Protein AF-A0A7C4DSK0-F1 (afdb_monomer)

Mean predicted aligned error: 7.08 Å

Structure (mmCIF, N/CA/C/O backbone):
data_AF-A0A7C4DSK0-F1
#
_entry.id   AF-A0A7C4DSK0-F1
#
loop_
_atom_site.group_PDB
_atom_site.id
_atom_site.type_symbol
_atom_site.label_atom_id
_atom_site.label_alt_id
_atom_site.label_comp_id
_atom_site.label_asym_id
_atom_site.label_entity_id
_atom_site.label_seq_id
_atom_site.pdbx_PDB_ins_code
_atom_site.Cartn_x
_atom_site.Cartn_y
_atom_site.Cartn_z
_atom_site.occupancy
_atom_site.B_iso_or_equiv
_atom_site.auth_seq_id
_atom_site.auth_comp_id
_atom_site.auth_asym_id
_atom_site.auth_atom_id
_atom_site.pdbx_PDB_model_num
ATOM 1 N N . MET A 1 1 ? 23.889 5.499 4.530 1.00 40.97 1 MET A N 1
ATOM 2 C CA . MET A 1 1 ? 22.895 6.029 3.571 1.00 40.97 1 MET A CA 1
ATOM 3 C C . MET A 1 1 ? 21.531 5.749 4.170 1.00 40.97 1 MET A C 1
ATOM 5 O O . MET A 1 1 ? 21.329 4.624 4.599 1.00 40.97 1 MET A O 1
ATOM 9 N N . VAL A 1 2 ? 20.653 6.744 4.314 1.00 46.34 2 VAL A N 1
ATOM 10 C CA . VAL A 1 2 ? 19.281 6.471 4.771 1.00 46.34 2 VAL A CA 1
ATOM 11 C C . VAL A 1 2 ? 18.584 5.786 3.602 1.00 46.34 2 VAL A C 1
ATOM 13 O O . VAL A 1 2 ? 18.352 6.425 2.580 1.00 46.34 2 VAL A O 1
ATOM 16 N N . GLU A 1 3 ? 18.346 4.482 3.716 1.00 54.03 3 GLU A N 1
ATOM 17 C CA . GLU A 1 3 ? 17.608 3.690 2.730 1.00 54.03 3 GLU A CA 1
ATOM 18 C C . GLU A 1 3 ? 16.138 4.119 2.769 1.00 54.03 3 GLU A C 1
ATOM 20 O O . GLU A 1 3 ? 15.295 3.519 3.436 1.00 54.03 3 GLU A O 1
ATOM 25 N N . THR A 1 4 ? 15.830 5.247 2.132 1.00 67.62 4 THR A N 1
ATOM 26 C CA . THR A 1 4 ? 14.456 5.719 2.019 1.00 67.62 4 THR A CA 1
ATOM 27 C C . THR A 1 4 ? 13.738 4.890 0.967 1.00 67.62 4 THR A C 1
ATOM 29 O O . THR A 1 4 ? 14.217 4.678 -0.147 1.00 67.62 4 THR A O 1
ATOM 32 N N . ILE A 1 5 ? 12.558 4.400 1.336 1.00 69.06 5 ILE A N 1
ATOM 33 C CA . ILE A 1 5 ? 11.670 3.712 0.406 1.00 69.06 5 ILE A CA 1
ATOM 34 C C . ILE A 1 5 ? 11.333 4.676 -0.745 1.00 69.06 5 ILE A C 1
ATOM 36 O O . ILE A 1 5 ? 10.992 5.834 -0.472 1.00 69.06 5 ILE A O 1
ATOM 40 N N . PRO A 1 6 ? 11.376 4.228 -2.016 1.00 79.56 6 PRO A N 1
ATOM 41 C CA . PRO A 1 6 ? 10.959 5.057 -3.138 1.00 79.56 6 PRO A CA 1
ATOM 42 C C . PRO A 1 6 ? 9.544 5.597 -2.922 1.00 79.56 6 PRO A C 1
ATOM 44 O O . PRO A 1 6 ? 8.619 4.834 -2.643 1.00 79.56 6 PRO A O 1
ATOM 47 N N . GLY A 1 7 ? 9.345 6.903 -3.112 1.00 79.81 7 GLY A N 1
ATOM 48 C CA . GLY A 1 7 ? 8.028 7.535 -2.947 1.00 79.81 7 GLY A CA 1
ATOM 49 C C . GLY A 1 7 ? 6.939 6.977 -3.877 1.00 79.81 7 GLY A C 1
ATOM 50 O O . GLY A 1 7 ? 5.756 7.199 -3.641 1.00 79.81 7 GLY A O 1
ATOM 51 N N . CYS A 1 8 ? 7.322 6.225 -4.915 1.00 88.88 8 CYS A N 1
ATOM 52 C CA . CYS A 1 8 ? 6.413 5.526 -5.822 1.00 88.88 8 CYS A CA 1
ATOM 53 C C . CYS A 1 8 ? 6.043 4.095 -5.381 1.00 88.88 8 CYS A C 1
ATOM 55 O O . CYS A 1 8 ? 5.388 3.382 -6.146 1.00 88.88 8 CYS A O 1
ATOM 57 N N . LEU A 1 9 ? 6.472 3.624 -4.202 1.00 89.06 9 LEU A N 1
ATOM 58 C CA . LEU A 1 9 ? 6.153 2.270 -3.742 1.00 89.06 9 LEU A CA 1
ATOM 59 C C . LEU A 1 9 ? 4.629 2.077 -3.636 1.00 89.06 9 LEU A C 1
ATOM 61 O O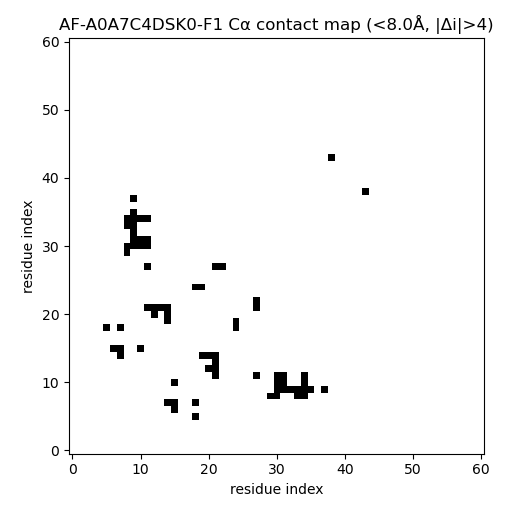 . LEU A 1 9 ? 3.932 2.871 -3.011 1.00 89.06 9 LEU A O 1
ATOM 65 N N . GLY A 1 10 ? 4.119 1.000 -4.238 1.00 88.69 10 GLY A N 1
ATOM 66 C CA . GLY A 1 10 ? 2.686 0.693 -4.284 1.00 88.69 10 GLY A CA 1
ATOM 67 C C . GLY A 1 10 ? 1.947 1.252 -5.506 1.00 88.69 10 GLY A C 1
ATOM 68 O O . GLY A 1 10 ? 0.768 0.958 -5.670 1.00 88.69 10 GLY A O 1
ATOM 69 N N . TYR A 1 11 ? 2.630 1.979 -6.397 1.00 89.69 11 TYR A N 1
ATOM 70 C CA .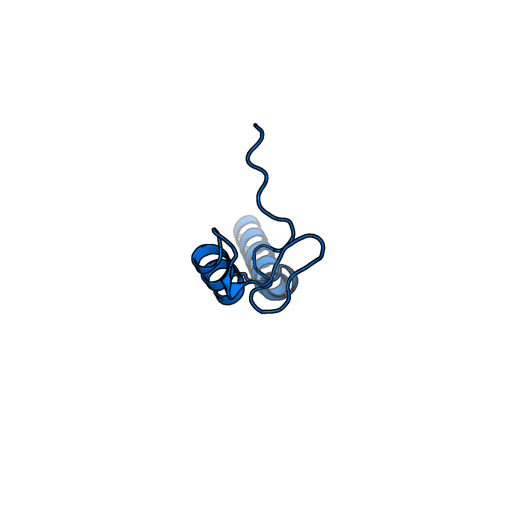 TYR A 1 11 ? 2.082 2.496 -7.660 1.00 89.69 11 TYR A CA 1
ATOM 71 C C . TYR A 1 11 ? 2.620 1.725 -8.881 1.00 89.69 11 TYR A C 1
ATOM 73 O O . TYR A 1 11 ? 2.977 2.316 -9.899 1.00 89.69 11 TYR A O 1
ATOM 81 N N . TYR A 1 12 ? 2.742 0.394 -8.788 1.00 91.19 12 TYR A N 1
ATOM 82 C CA . TYR A 1 12 ? 3.294 -0.423 -9.878 1.00 91.19 12 TYR A CA 1
ATOM 83 C C . TYR A 1 12 ? 2.553 -0.185 -11.208 1.00 91.19 12 TYR A C 1
ATOM 85 O O . TYR A 1 12 ? 1.327 -0.240 -11.259 1.00 91.19 12 TYR A O 1
ATOM 93 N N . GLY A 1 13 ? 3.313 0.057 -12.283 1.00 90.62 13 GLY A N 1
ATOM 94 C CA . GLY A 1 13 ? 2.788 0.402 -13.610 1.00 90.62 13 GLY A CA 1
ATOM 95 C C . GLY A 1 13 ? 2.546 1.901 -13.828 1.00 90.62 13 GLY A C 1
ATOM 96 O O . GLY A 1 13 ? 2.272 2.306 -14.953 1.00 90.62 13 GLY A O 1
ATOM 97 N N . ILE A 1 14 ? 2.681 2.729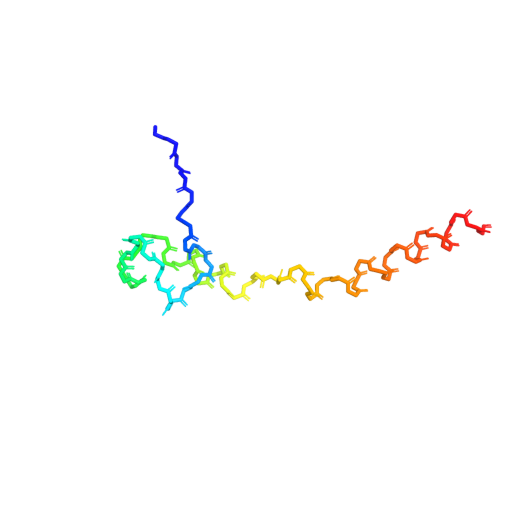 -12.785 1.00 90.12 14 ILE A N 1
ATOM 98 C CA . ILE A 1 14 ? 2.531 4.190 -12.839 1.00 90.12 14 ILE A CA 1
ATOM 99 C C . ILE A 1 14 ? 3.729 4.827 -12.105 1.00 90.12 14 ILE A C 1
ATOM 101 O O . ILE A 1 14 ? 3.594 5.272 -10.962 1.00 90.12 14 ILE A O 1
ATOM 105 N N . PRO A 1 15 ? 4.937 4.825 -12.704 1.00 87.75 15 PRO A N 1
ATOM 106 C CA . PRO A 1 15 ? 6.119 5.361 -12.039 1.00 87.75 15 PRO A CA 1
ATOM 107 C C . PRO A 1 15 ? 5.951 6.861 -11.762 1.00 87.75 15 PRO A C 1
ATOM 109 O O . PRO A 1 15 ? 5.555 7.628 -12.639 1.00 87.75 15 PRO A O 1
ATOM 112 N N . LEU A 1 16 ? 6.276 7.282 -10.537 1.00 85.56 16 LEU A N 1
ATOM 113 C CA . LEU A 1 16 ? 6.325 8.700 -10.178 1.00 85.56 16 LEU A CA 1
AT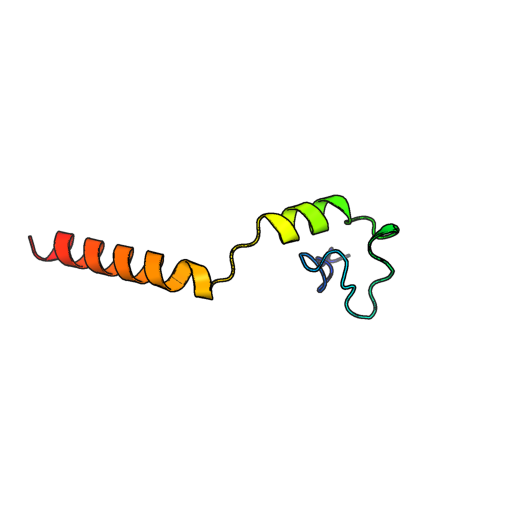OM 114 C C . LEU A 1 16 ? 7.747 9.230 -10.402 1.00 85.56 16 LEU A C 1
ATOM 116 O O . LEU A 1 16 ? 8.685 8.620 -9.877 1.00 85.56 16 LEU A O 1
ATOM 120 N N . PRO A 1 17 ? 7.936 10.357 -11.111 1.00 82.12 17 PRO A N 1
ATOM 121 C CA . PRO A 1 17 ? 9.250 10.978 -11.265 1.00 82.12 17 PRO A CA 1
ATOM 122 C C . PRO A 1 17 ? 9.944 11.216 -9.908 1.00 82.12 17 PRO A C 1
ATOM 124 O O . PRO A 1 17 ? 9.264 11.570 -8.942 1.00 82.12 17 PRO A O 1
ATOM 127 N N . PRO A 1 18 ? 11.274 11.027 -9.797 1.00 82.25 18 PRO A N 1
ATOM 128 C CA . PRO A 1 18 ? 12.234 10.667 -10.849 1.00 82.25 18 PRO A CA 1
ATOM 129 C C . PRO A 1 18 ? 12.406 9.148 -11.057 1.00 82.25 18 PRO A C 1
ATOM 131 O O . PRO A 1 18 ? 13.367 8.726 -11.697 1.00 82.25 18 PRO A O 1
ATOM 134 N N . ASN A 1 19 ? 11.535 8.308 -10.490 1.00 82.75 19 ASN A N 1
ATOM 135 C CA . ASN A 1 19 ? 11.709 6.857 -10.552 1.00 82.75 19 ASN A CA 1
ATOM 136 C C . ASN A 1 19 ? 11.560 6.347 -11.997 1.00 82.75 19 ASN A C 1
ATOM 138 O O . ASN A 1 19 ? 10.687 6.794 -12.741 1.00 82.75 19 ASN A O 1
ATOM 142 N N . GLY A 1 20 ? 12.440 5.420 -12.389 1.00 75.31 20 GLY A N 1
ATOM 143 C CA . GLY A 1 20 ? 12.472 4.833 -13.730 1.00 75.31 20 GLY A CA 1
ATOM 144 C C . GLY A 1 20 ? 11.305 3.877 -14.016 1.00 75.31 20 GLY A C 1
ATOM 145 O O . GLY A 1 20 ? 10.452 3.654 -13.152 1.00 75.31 20 GLY A O 1
ATOM 146 N N . PRO A 1 21 ? 11.267 3.275 -15.221 1.00 89.38 21 PRO A N 1
ATOM 147 C CA . PRO A 1 21 ? 10.222 2.317 -15.572 1.00 89.38 21 PRO A CA 1
ATOM 148 C C . PRO A 1 21 ? 10.179 1.183 -14.542 1.00 89.38 21 PRO A C 1
ATOM 150 O O . PRO A 1 21 ? 11.221 0.642 -14.155 1.00 89.38 21 PRO A O 1
ATOM 153 N N . CYS A 1 22 ? 8.976 0.829 -14.083 1.00 90.75 22 CYS A N 1
ATOM 154 C CA . CYS A 1 22 ? 8.782 -0.133 -12.996 1.00 90.75 22 CYS A CA 1
ATOM 155 C C . CYS A 1 22 ? 9.415 -1.506 -13.289 1.00 90.75 22 CYS A C 1
ATOM 157 O O . CYS A 1 22 ? 9.769 -2.228 -12.361 1.00 90.75 22 CYS A O 1
ATOM 159 N N . GLU A 1 23 ? 9.580 -1.869 -14.562 1.00 90.31 23 GLU A N 1
ATOM 160 C CA . GLU A 1 23 ? 10.192 -3.115 -15.027 1.00 90.31 23 GLU A CA 1
ATOM 161 C C . GLU A 1 23 ? 11.678 -3.221 -14.679 1.00 90.31 23 GLU A C 1
ATOM 163 O O . GLU A 1 23 ? 12.173 -4.333 -14.516 1.00 90.31 23 GLU A O 1
ATOM 168 N N . LYS A 1 24 ? 12.372 -2.082 -14.562 1.00 90.56 24 LYS A N 1
ATOM 169 C CA . LYS A 1 24 ? 13.809 -2.000 -14.253 1.00 90.56 24 LYS A CA 1
ATOM 170 C C . LYS A 1 24 ? 14.083 -1.589 -12.804 1.00 90.56 24 LYS A C 1
ATOM 172 O O . LYS A 1 24 ? 15.235 -1.404 -12.433 1.00 90.56 24 LYS A O 1
ATOM 177 N N . CYS A 1 25 ? 13.039 -1.402 -12.000 1.00 88.56 25 CYS A N 1
ATOM 178 C CA . CYS A 1 25 ? 13.169 -1.002 -10.606 1.00 88.56 25 CYS A CA 1
ATOM 179 C C . CYS A 1 25 ? 13.564 -2.202 -9.734 1.00 88.56 25 CYS A C 1
ATOM 181 O O . CYS A 1 25 ? 12.912 -3.244 -9.781 1.00 88.56 25 CYS A O 1
ATOM 183 N N . GLU A 1 26 ? 14.581 -2.043 -8.888 1.00 89.50 26 GLU A N 1
ATOM 184 C CA . GLU A 1 26 ? 15.052 -3.098 -7.975 1.00 89.50 26 GLU A CA 1
ATOM 185 C C . GLU A 1 26 ? 13.963 -3.558 -6.995 1.00 89.50 26 GLU A C 1
ATOM 187 O O . GLU A 1 26 ? 13.890 -4.726 -6.626 1.00 89.50 26 GLU A O 1
ATOM 192 N N . THR A 1 27 ? 13.046 -2.660 -6.627 1.00 89.44 27 THR A N 1
ATOM 193 C CA . THR A 1 27 ? 11.942 -2.952 -5.703 1.00 89.44 27 THR A CA 1
ATOM 194 C C . THR A 1 27 ? 10.660 -3.398 -6.413 1.00 89.44 27 THR A C 1
ATOM 196 O O . THR A 1 27 ? 9.593 -3.418 -5.801 1.00 89.44 27 THR A O 1
ATOM 199 N N . ARG A 1 28 ? 10.725 -3.781 -7.698 1.00 91.25 28 ARG A N 1
ATOM 200 C CA . ARG A 1 28 ? 9.564 -4.148 -8.531 1.00 91.25 28 ARG A CA 1
ATOM 201 C C . ARG A 1 28 ? 8.607 -5.130 -7.859 1.00 91.25 28 ARG A C 1
ATOM 203 O O . ARG A 1 28 ? 7.403 -4.878 -7.831 1.00 91.25 28 ARG A O 1
ATOM 210 N N . GLU A 1 29 ? 9.121 -6.246 -7.352 1.00 93.31 29 GLU A N 1
ATOM 211 C CA . G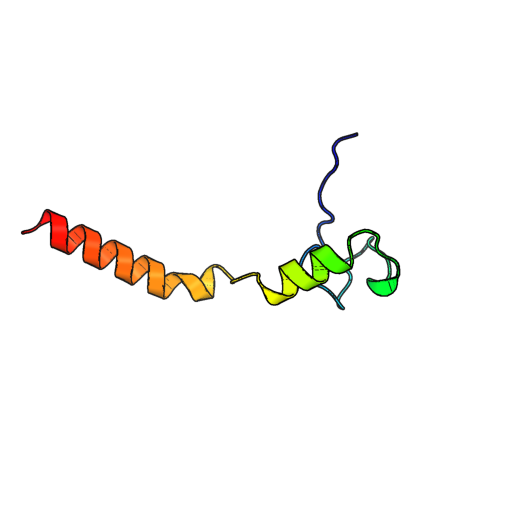LU A 1 29 ? 8.279 -7.302 -6.774 1.00 93.31 29 GLU A CA 1
ATOM 212 C C . GLU A 1 29 ? 7.625 -6.850 -5.463 1.00 93.31 29 GLU A C 1
ATOM 214 O O . GLU A 1 29 ? 6.430 -7.071 -5.260 1.00 93.31 29 GLU A O 1
ATOM 219 N N . LEU A 1 30 ? 8.356 -6.096 -4.635 1.00 91.75 30 LEU A N 1
ATOM 220 C CA . LEU A 1 30 ? 7.790 -5.451 -3.451 1.00 91.75 30 LEU A CA 1
ATOM 221 C C . LEU A 1 30 ? 6.715 -4.425 -3.836 1.00 91.75 30 LEU A C 1
ATOM 223 O O . LEU A 1 30 ? 5.657 -4.376 -3.219 1.00 91.75 30 LEU A O 1
ATOM 227 N N . CYS A 1 31 ? 6.943 -3.632 -4.882 1.00 91.50 31 CYS A N 1
ATOM 228 C CA . CYS A 1 31 ? 5.990 -2.635 -5.358 1.00 91.50 31 CYS A CA 1
ATOM 229 C C . CYS A 1 31 ? 4.693 -3.279 -5.866 1.00 91.50 31 CYS A C 1
ATOM 231 O O . CYS A 1 31 ? 3.613 -2.802 -5.524 1.00 91.50 31 CYS A O 1
ATOM 233 N N . LYS A 1 32 ? 4.777 -4.391 -6.610 1.00 93.19 32 LYS A N 1
ATOM 234 C CA . LYS A 1 32 ? 3.602 -5.180 -7.024 1.00 93.19 32 LYS A CA 1
ATOM 235 C C . LYS A 1 32 ? 2.834 -5.722 -5.826 1.00 93.19 32 LYS A C 1
ATOM 237 O O . LYS A 1 32 ? 1.607 -5.628 -5.797 1.00 93.19 32 LYS A O 1
ATOM 242 N N . TYR A 1 33 ? 3.548 -6.283 -4.849 1.00 93.75 33 TYR A N 1
ATOM 243 C CA . TYR A 1 33 ? 2.942 -6.788 -3.624 1.00 93.75 33 TYR A CA 1
ATOM 244 C C . TYR A 1 33 ? 2.208 -5.662 -2.891 1.00 93.75 33 TYR A C 1
ATOM 246 O O . TYR A 1 33 ? 1.004 -5.753 -2.659 1.00 93.75 33 TYR A O 1
ATOM 254 N N . THR A 1 34 ? 2.886 -4.549 -2.624 1.00 91.88 34 THR A N 1
ATOM 255 C CA . THR A 1 34 ? 2.285 -3.391 -1.961 1.00 91.88 34 THR A CA 1
ATOM 256 C C . THR A 1 34 ? 1.093 -2.855 -2.748 1.00 91.88 34 THR A C 1
ATOM 258 O O . THR A 1 34 ? 0.041 -2.649 -2.161 1.00 91.88 34 THR A O 1
ATOM 261 N N . ALA A 1 35 ? 1.187 -2.712 -4.072 1.00 89.94 35 ALA A N 1
ATOM 262 C CA . ALA A 1 35 ? 0.079 -2.241 -4.906 1.00 89.94 35 ALA A CA 1
ATOM 263 C C . ALA A 1 35 ? -1.163 -3.146 -4.810 1.00 89.94 35 ALA A C 1
ATOM 265 O O . ALA A 1 35 ? -2.291 -2.658 -4.780 1.00 89.94 35 ALA A O 1
ATOM 266 N N . LYS A 1 36 ? -0.963 -4.468 -4.735 1.00 91.31 36 LYS A N 1
ATOM 267 C CA . LYS A 1 36 ? -2.045 -5.456 -4.627 1.00 91.31 36 LYS A CA 1
ATOM 268 C C . LYS A 1 36 ? -2.652 -5.529 -3.224 1.00 91.31 36 LYS A C 1
ATOM 270 O O . LYS A 1 36 ? -3.847 -5.779 -3.093 1.00 91.31 36 LYS A O 1
ATOM 275 N N . HIS A 1 37 ? -1.833 -5.358 -2.190 1.00 91.38 37 HIS A N 1
ATOM 276 C CA . HIS A 1 37 ? -2.220 -5.601 -0.798 1.00 91.38 37 HIS A CA 1
ATOM 277 C C . HIS A 1 37 ? -2.506 -4.324 -0.002 1.00 91.38 37 HIS A C 1
ATOM 279 O O . HIS A 1 37 ? -3.063 -4.399 1.093 1.00 91.38 37 HIS A O 1
ATOM 285 N N . PHE A 1 38 ? -2.166 -3.150 -0.532 1.00 88.25 38 PHE A N 1
ATOM 286 C CA . PHE A 1 38 ? -2.451 -1.884 0.121 1.00 88.25 38 PHE A CA 1
ATOM 287 C C . PHE A 1 38 ? -3.959 -1.637 0.187 1.00 88.25 38 PHE A C 1
ATOM 289 O O . PHE A 1 38 ? -4.661 -1.599 -0.826 1.00 88.25 38 PHE A O 1
ATOM 296 N N . VAL A 1 39 ? -4.455 -1.414 1.402 1.00 85.94 39 VAL A N 1
ATOM 297 C CA . VAL A 1 39 ? -5.847 -1.041 1.643 1.00 85.94 39 VAL A CA 1
ATOM 298 C C . VAL A 1 39 ? -5.894 0.454 1.961 1.00 85.94 39 VAL A C 1
ATOM 300 O O . VAL A 1 39 ? -5.407 0.870 3.013 1.00 85.94 39 VAL A O 1
ATOM 303 N N . PRO A 1 40 ? -6.490 1.294 1.092 1.00 84.25 40 PRO A N 1
ATOM 304 C CA . PRO A 1 40 ? -6.619 2.717 1.365 1.00 84.25 40 PRO A CA 1
ATOM 305 C C . PRO A 1 40 ? -7.370 2.972 2.673 1.00 84.25 40 PRO A C 1
ATOM 307 O O . PRO A 1 40 ? -8.430 2.389 2.900 1.00 84.25 40 PRO A O 1
ATOM 310 N N . LYS A 1 41 ? -6.893 3.927 3.482 1.00 86.19 41 LYS A N 1
ATOM 311 C CA . LYS A 1 41 ? -7.524 4.313 4.759 1.00 86.19 41 LYS A CA 1
ATOM 312 C C . LYS A 1 41 ? -9.030 4.570 4.629 1.00 86.19 41 LYS A C 1
ATOM 314 O O . LYS A 1 41 ? -9.799 4.139 5.480 1.00 86.19 41 LYS A O 1
ATOM 319 N N . LYS A 1 42 ? -9.463 5.206 3.532 1.00 89.62 42 LYS A N 1
ATOM 320 C CA . LYS A 1 42 ? -10.890 5.453 3.248 1.00 89.62 42 LYS A CA 1
ATOM 321 C C . LYS A 1 42 ? -11.721 4.163 3.207 1.00 89.62 42 LYS A C 1
ATOM 323 O O . LYS A 1 42 ? -12.851 4.167 3.672 1.00 89.62 42 LYS A O 1
ATOM 328 N N . LYS A 1 43 ? -11.163 3.056 2.699 1.00 89.88 43 LYS A N 1
ATOM 329 C CA . LYS A 1 43 ? -11.841 1.747 2.686 1.00 89.88 43 LYS A CA 1
ATOM 330 C C . LYS A 1 43 ? -11.926 1.113 4.077 1.00 89.88 43 LYS A C 1
ATOM 332 O O . LYS A 1 43 ? -12.839 0.335 4.318 1.00 89.88 43 LYS A O 1
ATOM 337 N N . LEU A 1 44 ? -11.008 1.452 4.985 1.00 94.12 44 LEU A N 1
ATOM 338 C CA . LEU A 1 44 ? -11.013 0.966 6.370 1.00 94.12 44 LEU A CA 1
ATOM 339 C C . LEU A 1 44 ? -11.929 1.780 7.292 1.00 94.12 44 LEU A C 1
ATOM 341 O O . LEU A 1 44 ? -12.316 1.294 8.349 1.00 94.12 44 LEU A O 1
ATOM 345 N N . GLN A 1 45 ? -12.295 3.003 6.906 1.00 95.56 45 GLN A N 1
ATOM 346 C CA . GLN A 1 45 ? -13.089 3.908 7.738 1.00 95.56 45 GLN A CA 1
ATOM 347 C C . GLN A 1 45 ? -14.399 3.288 8.272 1.00 95.56 45 GLN A C 1
ATOM 349 O O . GLN A 1 45 ? -14.640 3.424 9.471 1.00 95.56 45 GLN A O 1
ATOM 354 N N . PRO A 1 46 ? -15.201 2.547 7.478 1.00 95.50 46 PRO A N 1
ATOM 355 C CA . PRO A 1 46 ? -16.407 1.898 7.999 1.00 95.50 46 PRO A CA 1
ATOM 356 C C . PRO A 1 46 ? -16.108 0.805 9.034 1.00 95.50 46 PRO A C 1
ATOM 358 O O . PRO A 1 46 ? -16.885 0.607 9.965 1.00 95.50 46 PRO A O 1
ATOM 361 N N . ILE A 1 47 ? -14.983 0.098 8.886 1.00 95.44 47 ILE A N 1
ATOM 362 C CA . ILE A 1 47 ? -14.552 -0.937 9.836 1.00 95.44 47 ILE A CA 1
ATOM 363 C C . ILE A 1 47 ? -14.167 -0.276 11.159 1.00 95.44 47 ILE A C 1
ATOM 365 O O . ILE A 1 47 ? -14.654 -0.691 12.205 1.00 95.44 47 ILE A O 1
ATOM 369 N N . PHE A 1 48 ? -13.373 0.797 11.114 1.00 95.62 48 PHE A N 1
ATOM 370 C CA . PHE A 1 48 ? -13.008 1.553 12.314 1.00 95.62 48 PHE A CA 1
ATOM 371 C C . PHE A 1 48 ? -14.229 2.110 13.045 1.00 95.62 48 PHE A C 1
ATOM 373 O O . PHE A 1 48 ? -14.319 1.982 14.258 1.00 95.62 48 PHE A O 1
ATOM 380 N N . GLN A 1 49 ? -15.198 2.673 12.320 1.00 96.44 49 GLN A N 1
ATOM 381 C CA . GLN A 1 49 ? -16.434 3.172 12.929 1.00 96.44 49 GLN A CA 1
ATOM 382 C C . GLN A 1 49 ? -17.215 2.067 13.647 1.00 96.44 49 GLN A C 1
ATOM 384 O O . GLN A 1 49 ? -17.752 2.302 14.724 1.00 96.44 49 GLN A O 1
ATOM 389 N N . ARG A 1 50 ? -17.255 0.858 13.075 1.00 96.19 50 ARG A N 1
ATOM 390 C CA . ARG A 1 50 ? -17.893 -0.298 13.717 1.00 96.19 50 ARG A CA 1
ATOM 391 C C . ARG A 1 50 ? -17.140 -0.765 14.959 1.00 96.19 50 ARG A C 1
ATOM 393 O O . ARG A 1 50 ? -17.789 -1.072 15.948 1.00 96.19 50 ARG A O 1
ATOM 400 N N . LEU A 1 51 ? -15.808 -0.799 14.919 1.00 96.31 51 LEU A N 1
ATOM 401 C CA . LEU A 1 51 ? -14.991 -1.168 16.080 1.00 96.31 51 LEU A CA 1
ATOM 402 C C . LEU A 1 51 ? -15.195 -0.189 17.241 1.00 96.31 51 LEU A C 1
ATOM 404 O O . LEU A 1 51 ? -15.500 -0.625 18.343 1.00 96.31 51 LEU A O 1
ATOM 408 N N . LEU A 1 52 ? -15.156 1.118 16.967 1.00 95.50 52 LEU A N 1
ATOM 409 C CA . LEU A 1 52 ? -15.410 2.152 17.977 1.00 95.50 52 LEU A CA 1
ATOM 410 C C . LEU A 1 52 ? -16.819 2.047 18.582 1.00 95.50 52 LEU A C 1
ATOM 412 O O . LEU A 1 52 ? -17.008 2.275 19.773 1.00 95.50 52 LEU A O 1
ATOM 416 N N . ALA A 1 53 ? -17.822 1.701 17.769 1.00 95.25 53 ALA A N 1
ATOM 417 C CA . ALA A 1 53 ? -19.180 1.490 18.263 1.00 95.25 53 ALA A CA 1
ATOM 418 C C . ALA A 1 53 ? -19.274 0.270 19.196 1.00 95.25 53 ALA A C 1
ATOM 420 O O . ALA A 1 53 ? -19.966 0.340 20.206 1.00 95.25 53 ALA A O 1
ATOM 421 N N . LEU A 1 54 ? -18.567 -0.821 18.878 1.00 95.88 54 LEU A N 1
ATOM 422 C CA . LEU A 1 54 ? -18.510 -2.015 19.724 1.00 95.88 54 LEU A CA 1
ATOM 423 C C . LEU A 1 54 ? -17.813 -1.738 21.056 1.00 95.88 54 LEU A C 1
ATOM 425 O O .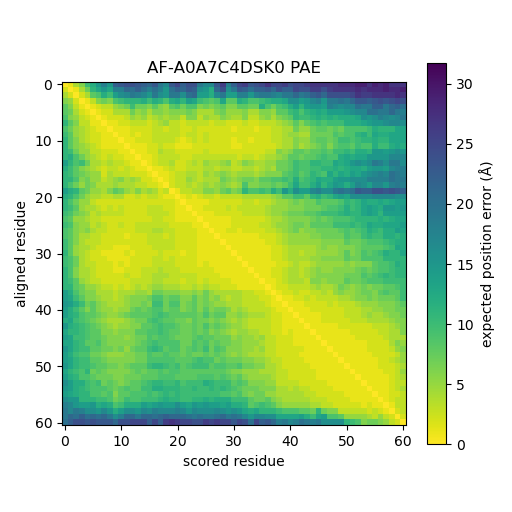 LEU A 1 54 ? -18.349 -2.119 22.090 1.00 95.88 54 LEU A O 1
ATOM 429 N N . GLU A 1 55 ? -16.666 -1.053 21.036 1.00 95.75 55 GLU A N 1
ATOM 430 C CA . GLU A 1 55 ? -15.939 -0.659 22.252 1.00 95.75 55 GLU A CA 1
ATOM 431 C C . GLU A 1 55 ? -16.846 0.133 23.195 1.00 95.75 55 GLU A C 1
ATOM 433 O O . GLU A 1 55 ? -16.996 -0.231 24.357 1.00 95.75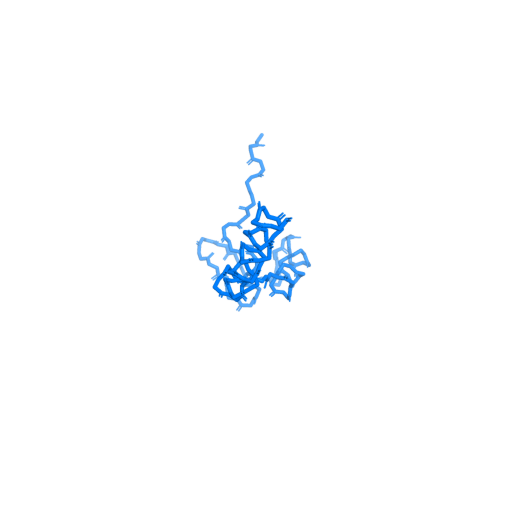 55 GLU A O 1
ATOM 438 N N . LYS A 1 56 ? -17.563 1.131 22.666 1.00 94.81 56 LYS A N 1
ATOM 439 C CA . LYS A 1 56 ? -18.518 1.915 23.452 1.00 94.81 56 LYS A CA 1
ATOM 440 C C . LYS A 1 56 ? -19.631 1.054 24.063 1.00 94.81 56 LYS A C 1
ATOM 442 O O . LYS A 1 56 ? -19.971 1.225 25.228 1.00 94.81 56 LYS A O 1
ATOM 447 N N . SER A 1 57 ? -20.196 0.117 23.300 1.00 92.88 57 SER A N 1
ATOM 448 C CA . SER A 1 57 ? -21.229 -0.790 23.819 1.00 92.88 57 SER A CA 1
ATOM 449 C C . SER A 1 57 ? -20.715 -1.743 24.901 1.00 92.88 57 SER A C 1
ATOM 451 O O . SER A 1 57 ? -21.511 -2.203 25.711 1.00 92.88 57 SER A O 1
ATOM 453 N N . MET A 1 58 ? -19.416 -2.050 24.918 1.00 91.94 58 MET A N 1
ATOM 454 C CA . MET A 1 58 ? -18.792 -2.871 25.959 1.00 91.94 58 MET A CA 1
ATOM 455 C C . MET A 1 58 ? -18.489 -2.087 27.242 1.00 91.94 58 MET A C 1
ATOM 457 O O . MET A 1 58 ? -18.357 -2.701 28.291 1.00 91.94 58 MET A O 1
ATOM 461 N N . GLU A 1 59 ? -18.357 -0.761 27.169 1.00 86.31 59 GLU A N 1
ATOM 462 C CA . GLU A 1 59 ? -18.13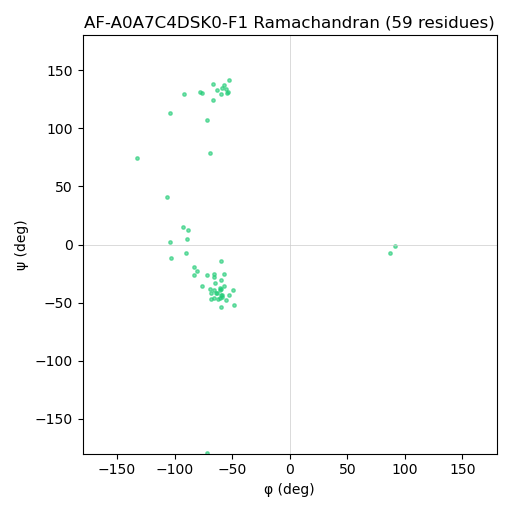8 0.105 28.338 1.00 86.31 59 GLU A CA 1
ATOM 463 C C . GLU A 1 59 ? -19.445 0.472 29.063 1.00 86.31 59 GLU A C 1
ATOM 465 O O . GLU A 1 59 ? -19.428 0.776 30.253 1.00 86.31 59 GLU A O 1
ATOM 470 N N . GLU A 1 60 ? -20.574 0.469 28.348 1.00 75.56 60 GLU A N 1
ATOM 471 C CA . GLU A 1 60 ? -21.895 0.848 28.876 1.00 75.56 60 GLU A CA 1
ATOM 472 C C . GLU A 1 60 ? -22.694 -0.329 29.480 1.00 75.56 60 GLU A C 1
ATOM 474 O O . GLU A 1 60 ? -23.759 -0.094 30.056 1.00 75.56 60 GLU A O 1
ATOM 479 N N . GLY A 1 61 ? -22.215 -1.572 29.341 1.00 57.53 61 GLY A N 1
ATOM 480 C CA . GLY A 1 61 ? -22.861 -2.797 29.844 1.00 57.53 61 GLY A CA 1
ATOM 481 C C . GLY A 1 61 ? -22.120 -3.432 31.010 1.00 57.53 61 GLY A C 1
ATOM 482 O O . GLY A 1 61 ? -22.815 -3.939 31.918 1.00 57.53 61 GLY A O 1
#

pLDDT: mean 86.56, std 11.64, range [40.97, 96.44]

Solvent-accessible surface area (backbone atoms only — not comparable to full-atom values): 3850 Å² total; per-residue (Å²): 129,87,86,70,75,61,91,45,66,36,37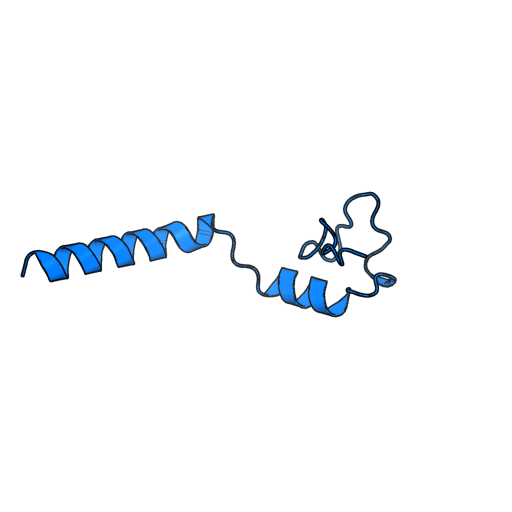,65,89,54,63,44,87,90,53,62,64,49,90,78,39,93,58,36,69,59,17,46,50,40,41,74,67,61,75,57,68,80,76,46,45,68,57,53,55,51,51,55,52,50,54,53,57,66,74,78,107

Radius of gyration: 18.19 Å; Cα contacts (8 Å, |Δi|>4): 36; chains: 1; bounding box: 46×18×45 Å

Sequence (61 aa):
MVETIPGCLGYYGIPLPPNGPCEKCETRELCKYTAKHFVPKKKLQPIFQRLLALEKSMEEG

Foldseek 3Di:
DPPDDPPCQLVQPDDDPPDDHLVPDPCNVRSVVSVVPPDDPVNCVVVVVVVVVVVVVVVVD

Secondary structure (DSSP, 8-state):
---PPPTTTT-TTSPPTTS--GGG-TTHHHHHHHHHH---HHHHHHHHHHHHHHHHHHH--